Protein AF-A0A120K8F0-F1 (afdb_monomer)

Nearest PDB structures (foldseek):
  5los-assembly1_A  TM=5.029E-01  e=6.762E+00  Serendipita indica DSM 11827

Sequence (93 aa):
SNWLAIHVITCFFGYAAFAVSFGISLLFLIQHRREVIHEGIGWLPGSTTLDEINYWSIGIGFPMLTVGIITGAAWAHYAWGSYWSWDPKETWS

Mean predicted aligned error: 6.8 Å

Foldseek 3Di:
DVLVVLLVVLLVLLVVLVVVLVVLVVVLVVQVVCVVVVNGDVVDDHSVVSVVSSVVSNVSNVVSVVVSLVSQLVVCCVPPVGSDDPDCVNPPD

Radius of gyration: 18.62 Å; Cα contacts (8 Å, |Δi|>4): 94; chains: 1; bounding box: 39×24×49 Å

Solvent-accessible surface area (backbone atoms only — not comparable to full-atom values): 4886 Å² total; per-residue (Å²): 117,73,44,54,56,54,17,54,52,31,36,50,54,12,53,50,28,47,54,50,24,52,53,36,50,52,51,26,55,54,37,43,58,24,46,77,71,73,58,51,57,89,88,54,74,57,43,68,58,34,48,52,54,27,52,53,29,46,65,51,13,55,58,32,37,52,51,13,54,55,34,41,30,56,29,35,28,74,75,71,75,42,57,73,84,79,42,71,76,69,73,74,103

pLDDT: mean 85.36, std 8.54, range [50.47, 94.75]

Secondary structure (DSSP, 8-state):
-HHHHHHHHHHHHHHHHHHHHHHHHHHHHHHHHHHHTT---TTSPPHHHHHHHHHHHHHHHHHHHHHHHHHHHHHHHHHHS-S----HHHH--

Structure (mmCIF, N/CA/C/O backbone):
data_AF-A0A120K8F0-F1
#
_entry.id   AF-A0A120K8F0-F1
#
loop_
_atom_site.group_PDB
_atom_site.id
_atom_site.type_symbol
_atom_site.label_atom_id
_atom_site.label_alt_id
_atom_site.label_comp_id
_atom_site.label_asym_id
_atom_site.label_entity_id
_atom_site.label_seq_id
_atom_site.pdbx_PDB_ins_code
_atom_site.Cartn_x
_atom_site.Cartn_y
_atom_site.Cartn_z
_atom_site.occupancy
_atom_site.B_iso_or_equiv
_atom_site.auth_seq_id
_atom_site.auth_comp_id
_atom_site.auth_asym_id
_atom_site.auth_atom_id
_atom_site.pdbx_PDB_model_num
ATOM 1 N N . SER A 1 1 ? 8.492 -10.940 -23.849 1.00 60.88 1 SER A N 1
ATOM 2 C CA . SER A 1 1 ? 9.132 -10.095 -22.823 1.00 60.88 1 SER A CA 1
ATOM 3 C C . SER A 1 1 ? 8.679 -10.585 -21.456 1.00 60.88 1 SER A C 1
ATOM 5 O O . SER A 1 1 ? 7.525 -10.377 -21.108 1.00 60.88 1 SER A O 1
ATOM 7 N N . ASN A 1 2 ? 9.538 -11.290 -20.712 1.00 80.19 2 ASN A N 1
ATOM 8 C CA . ASN A 1 2 ? 9.195 -11.785 -19.366 1.00 80.19 2 ASN A CA 1
ATOM 9 C C . ASN A 1 2 ? 9.094 -10.641 -18.343 1.00 80.19 2 ASN A C 1
ATOM 11 O O . ASN A 1 2 ? 8.349 -10.740 -17.375 1.00 80.19 2 ASN A O 1
ATOM 15 N N . TRP A 1 3 ? 9.772 -9.522 -18.609 1.00 77.75 3 TRP A N 1
ATOM 16 C CA . TRP A 1 3 ? 9.728 -8.312 -17.790 1.00 77.75 3 TRP A CA 1
ATOM 17 C C . TRP A 1 3 ? 8.336 -7.679 -17.725 1.00 77.75 3 TRP A C 1
ATOM 19 O O . TRP A 1 3 ? 7.922 -7.256 -16.651 1.00 77.75 3 TRP A O 1
ATOM 29 N N . LEU A 1 4 ? 7.581 -7.693 -18.834 1.00 81.94 4 LEU A N 1
ATOM 30 C CA . LEU A 1 4 ? 6.212 -7.164 -18.854 1.00 81.94 4 LEU A CA 1
ATOM 31 C C . LEU A 1 4 ? 5.292 -7.954 -17.920 1.00 81.94 4 LEU A C 1
ATOM 33 O O . LEU A 1 4 ? 4.523 -7.373 -17.166 1.00 81.94 4 LEU A O 1
ATOM 37 N N . ALA A 1 5 ? 5.386 -9.285 -17.962 1.00 84.12 5 ALA A N 1
ATOM 38 C CA . ALA A 1 5 ? 4.563 -10.147 -17.124 1.00 84.12 5 ALA A CA 1
ATOM 39 C C . ALA A 1 5 ? 4.877 -9.943 -15.634 1.00 84.12 5 ALA A C 1
ATOM 41 O O . ALA A 1 5 ? 3.960 -9.797 -14.832 1.00 84.12 5 ALA A O 1
ATOM 42 N N . ILE A 1 6 ? 6.163 -9.868 -15.270 1.00 84.81 6 ILE A N 1
AT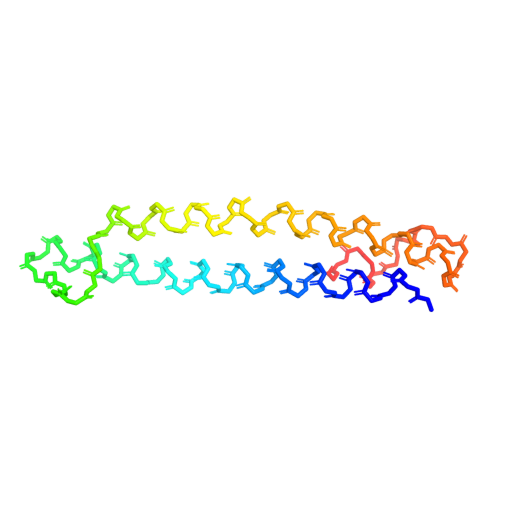OM 43 C CA . ILE A 1 6 ? 6.597 -9.625 -13.885 1.00 84.81 6 ILE A CA 1
ATOM 44 C C . ILE A 1 6 ? 6.096 -8.260 -13.389 1.00 84.81 6 ILE A C 1
ATOM 46 O O . ILE A 1 6 ? 5.554 -8.171 -12.287 1.00 84.81 6 ILE A O 1
ATOM 50 N N . HIS A 1 7 ? 6.223 -7.219 -14.213 1.00 86.94 7 HIS A N 1
ATOM 51 C CA . HIS A 1 7 ? 5.729 -5.881 -13.895 1.00 86.94 7 HIS A CA 1
ATOM 52 C C . HIS A 1 7 ? 4.215 -5.867 -13.651 1.00 86.94 7 HIS A C 1
ATOM 54 O O . HIS A 1 7 ? 3.754 -5.418 -12.605 1.00 86.94 7 HIS A O 1
ATOM 60 N N . VAL A 1 8 ? 3.430 -6.426 -14.576 1.00 88.62 8 VAL A N 1
ATOM 61 C CA . VAL A 1 8 ? 1.964 -6.422 -14.464 1.00 88.62 8 VAL A CA 1
ATOM 62 C C . VAL A 1 8 ? 1.500 -7.195 -13.228 1.00 88.62 8 VAL A C 1
ATOM 64 O O . VAL A 1 8 ? 0.617 -6.727 -12.513 1.00 88.62 8 VAL A O 1
ATOM 67 N N . ILE A 1 9 ? 2.108 -8.349 -12.940 1.00 90.44 9 ILE A N 1
ATOM 68 C CA . ILE A 1 9 ? 1.737 -9.170 -11.782 1.00 90.44 9 ILE A CA 1
ATOM 69 C C . ILE A 1 9 ? 2.048 -8.432 -10.474 1.00 90.44 9 ILE A C 1
ATOM 71 O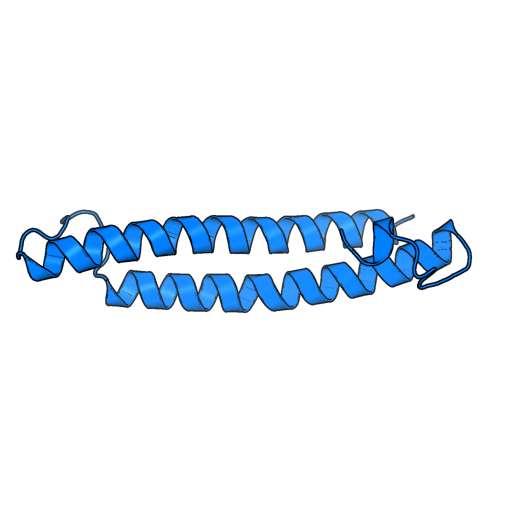 O . ILE A 1 9 ? 1.191 -8.355 -9.596 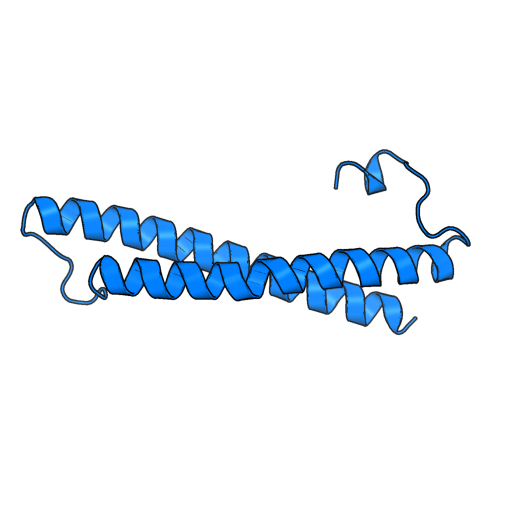1.00 90.44 9 ILE A O 1
ATOM 75 N N . THR A 1 10 ? 3.244 -7.856 -10.342 1.00 87.31 10 THR A N 1
ATOM 76 C CA . THR A 1 10 ? 3.650 -7.138 -9.119 1.00 87.31 10 THR A CA 1
ATOM 77 C C . THR A 1 10 ? 2.803 -5.889 -8.872 1.00 87.31 10 THR A C 1
ATOM 79 O O . THR A 1 10 ? 2.333 -5.691 -7.750 1.00 87.31 10 THR A O 1
ATOM 82 N N . CYS A 1 11 ? 2.501 -5.110 -9.915 1.00 88.06 11 CYS A N 1
ATOM 83 C CA . CYS A 1 11 ? 1.573 -3.982 -9.821 1.00 88.06 11 CYS A CA 1
ATOM 84 C C . CYS A 1 11 ? 0.161 -4.428 -9.419 1.00 88.06 11 CYS A C 1
ATOM 86 O O . CYS A 1 11 ? -0.449 -3.813 -8.546 1.00 88.06 11 CYS A O 1
ATOM 88 N N . PHE A 1 12 ? -0.353 -5.518 -9.997 1.00 90.69 12 PHE A N 1
ATOM 89 C CA . PHE A 1 12 ? -1.678 -6.035 -9.654 1.00 90.69 12 PHE A CA 1
ATOM 90 C C . PHE A 1 12 ? -1.776 -6.429 -8.175 1.00 90.69 12 PHE A C 1
ATOM 92 O O . PHE A 1 12 ? -2.733 -6.047 -7.503 1.00 90.69 12 PHE A O 1
ATOM 99 N N . PHE A 1 13 ? -0.769 -7.128 -7.638 1.00 89.81 13 PHE A N 1
ATOM 100 C CA . PHE A 1 13 ? -0.716 -7.466 -6.212 1.00 89.81 13 PHE A CA 1
ATOM 101 C C . PHE A 1 13 ? -0.604 -6.226 -5.316 1.00 89.81 13 PHE A C 1
ATOM 103 O O . PHE A 1 13 ? -1.277 -6.165 -4.287 1.00 89.81 13 PHE A O 1
ATOM 110 N N . GLY A 1 14 ? 0.188 -5.225 -5.717 1.00 89.56 14 GLY A N 1
ATOM 111 C CA . GLY A 1 14 ? 0.284 -3.948 -5.007 1.00 89.56 14 GLY A CA 1
ATOM 112 C C . GLY A 1 14 ? -1.069 -3.238 -4.915 1.00 89.56 14 GLY A C 1
ATOM 113 O O . GLY A 1 14 ? -1.538 -2.933 -3.818 1.00 89.56 14 GLY A O 1
ATOM 114 N N . TYR A 1 15 ? -1.747 -3.039 -6.048 1.00 89.38 15 TYR A N 1
ATOM 115 C CA . TYR A 1 15 ? -3.062 -2.391 -6.073 1.00 89.38 15 TYR A CA 1
ATOM 116 C C . TYR A 1 15 ? -4.137 -3.194 -5.339 1.00 89.38 15 TYR A C 1
ATOM 118 O O . TYR A 1 15 ? -4.948 -2.607 -4.625 1.00 89.38 15 TYR A O 1
ATOM 126 N N . ALA A 1 16 ? -4.132 -4.524 -5.461 1.00 91.88 16 ALA A N 1
ATOM 127 C CA . ALA A 1 16 ? -5.060 -5.379 -4.729 1.00 91.88 16 ALA A CA 1
ATOM 128 C C . ALA A 1 16 ? -4.885 -5.232 -3.208 1.00 91.88 16 ALA A C 1
ATOM 130 O O . ALA A 1 16 ? -5.875 -5.084 -2.492 1.00 91.88 16 ALA A O 1
ATOM 131 N N . ALA A 1 17 ? -3.642 -5.197 -2.715 1.00 91.44 17 ALA A N 1
ATOM 132 C CA . ALA A 1 17 ? -3.356 -4.989 -1.296 1.00 91.44 17 ALA A CA 1
ATOM 133 C C . ALA A 1 17 ? -3.853 -3.619 -0.798 1.00 91.44 17 ALA A C 1
ATOM 135 O O . ALA A 1 17 ? -4.466 -3.538 0.269 1.00 91.44 17 ALA A O 1
ATOM 136 N N . PHE A 1 18 ? -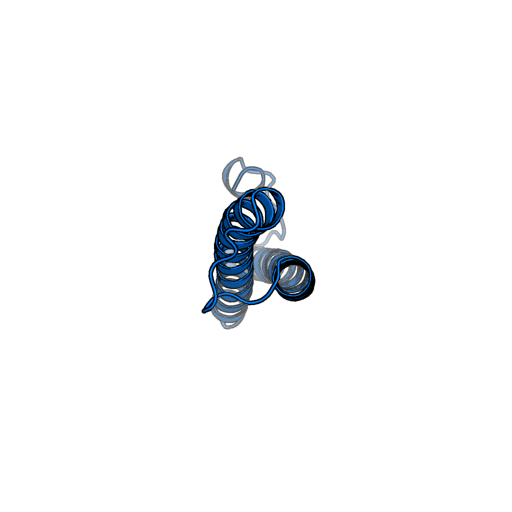3.672 -2.553 -1.586 1.00 91.44 18 PHE A N 1
ATOM 137 C CA . PHE A 1 18 ? -4.199 -1.228 -1.242 1.00 91.44 18 PHE A CA 1
ATOM 138 C C . PHE A 1 18 ? -5.728 -1.154 -1.290 1.00 91.44 18 PHE A C 1
ATOM 140 O O . PHE A 1 18 ? -6.333 -0.526 -0.424 1.00 91.44 18 PHE A O 1
ATOM 147 N N . ALA A 1 19 ? -6.372 -1.825 -2.247 1.00 93.69 19 ALA A N 1
ATOM 148 C CA . ALA A 1 19 ? -7.830 -1.901 -2.311 1.00 93.69 19 ALA A CA 1
ATOM 149 C C . ALA A 1 19 ? -8.416 -2.625 -1.085 1.00 93.69 19 ALA A C 1
ATOM 151 O O . ALA A 1 19 ? -9.405 -2.175 -0.505 1.00 93.69 19 ALA A O 1
ATOM 152 N N . VAL A 1 20 ? -7.774 -3.714 -0.648 1.00 93.25 20 VAL A N 1
ATOM 153 C CA . VAL A 1 20 ? -8.147 -4.437 0.576 1.00 93.25 20 VAL A CA 1
ATOM 154 C C . VAL A 1 20 ? -7.934 -3.563 1.814 1.00 93.25 20 VAL A C 1
ATOM 156 O O . VAL A 1 20 ? -8.842 -3.451 2.635 1.00 93.25 20 VAL A O 1
ATOM 159 N N . SER A 1 21 ? -6.789 -2.884 1.916 1.00 93.19 21 SER A N 1
ATOM 160 C CA . SER A 1 21 ? -6.502 -1.928 2.995 1.00 93.19 21 SER A CA 1
ATOM 161 C C . SER A 1 21 ? -7.558 -0.820 3.081 1.00 93.19 21 SER A C 1
ATOM 163 O O . SER A 1 21 ? -8.066 -0.535 4.165 1.00 93.19 21 SER A O 1
ATOM 165 N N . PHE A 1 22 ? -7.974 -0.253 1.947 1.00 94.19 22 PHE A N 1
ATOM 166 C CA . PHE A 1 22 ? -9.045 0.743 1.908 1.00 94.19 22 PHE A CA 1
ATOM 167 C C . PHE A 1 22 ? -10.369 0.188 2.458 1.00 94.19 22 PHE A C 1
ATOM 169 O O . PHE A 1 22 ? -11.019 0.831 3.285 1.00 94.19 22 PHE A O 1
ATOM 176 N N . GLY A 1 23 ? -10.742 -1.032 2.058 1.00 94.75 23 GLY A N 1
ATOM 177 C CA . GLY A 1 23 ? -11.930 -1.711 2.579 1.00 94.75 23 GLY A CA 1
ATOM 178 C C . GLY A 1 23 ? -11.863 -1.949 4.090 1.00 94.75 23 GLY A C 1
ATOM 179 O O . GLY A 1 23 ? -12.816 -1.641 4.806 1.00 94.75 23 GLY A O 1
ATOM 180 N N . ILE A 1 24 ? -10.724 -2.434 4.594 1.00 93.81 24 ILE A N 1
ATOM 181 C CA . ILE A 1 24 ? -10.508 -2.660 6.031 1.00 93.81 24 ILE A CA 1
ATOM 182 C C . ILE A 1 24 ? -10.549 -1.339 6.797 1.00 93.81 24 ILE A C 1
ATOM 184 O O . ILE A 1 24 ? -11.154 -1.277 7.861 1.00 93.81 24 ILE A O 1
ATOM 188 N N . SER A 1 25 ? -9.970 -0.268 6.257 1.00 93.06 25 SER A N 1
ATOM 189 C CA . SER A 1 25 ? -9.994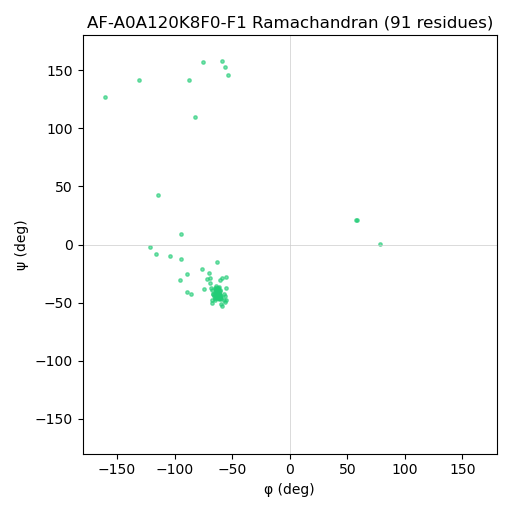 1.056 6.882 1.00 93.06 25 SER A CA 1
ATOM 190 C C . SER A 1 25 ? -11.421 1.608 7.012 1.00 93.06 25 SER A C 1
ATOM 192 O O . SER A 1 25 ? -11.776 2.187 8.042 1.00 93.06 25 SER A O 1
ATOM 194 N N . LEU A 1 26 ? -12.287 1.361 6.023 1.00 94.25 26 LEU A N 1
ATOM 195 C CA . LEU A 1 26 ? -13.704 1.716 6.119 1.00 94.25 26 LEU A CA 1
ATOM 196 C C . LEU A 1 26 ? -14.418 0.903 7.210 1.00 94.25 26 LEU A C 1
ATOM 198 O O . LEU A 1 26 ? -15.163 1.470 8.011 1.00 94.25 26 LEU A O 1
ATOM 202 N N . LEU A 1 27 ? -14.163 -0.409 7.273 1.00 92.25 27 LEU A N 1
ATOM 203 C CA . LEU A 1 27 ? -14.700 -1.278 8.326 1.00 92.25 27 LEU A CA 1
ATOM 204 C C . LEU A 1 27 ? -14.210 -0.853 9.712 1.00 92.25 27 LEU A C 1
ATOM 206 O O . LEU A 1 27 ? -15.012 -0.783 10.638 1.00 92.25 27 LEU A O 1
ATOM 210 N N . PHE A 1 28 ? -12.928 -0.508 9.838 1.00 93.50 28 PHE A N 1
ATOM 211 C CA . PHE A 1 28 ? -12.335 0.039 11.052 1.00 93.50 28 PHE A CA 1
ATOM 212 C C . PHE A 1 28 ? -13.079 1.296 11.497 1.00 93.50 28 PHE A C 1
ATOM 214 O O . PHE A 1 28 ? -13.497 1.382 12.646 1.00 93.50 28 PHE A O 1
ATOM 221 N N . LEU A 1 29 ? -13.316 2.248 10.590 1.00 91.56 29 LEU A N 1
ATOM 222 C CA . LEU A 1 29 ? -13.988 3.503 10.923 1.00 91.56 29 LEU A CA 1
ATOM 223 C C . LEU A 1 29 ? -15.446 3.283 11.358 1.00 91.56 29 LEU A C 1
ATOM 225 O O . LEU A 1 29 ? -15.917 3.943 12.287 1.00 91.56 29 LEU A O 1
ATOM 229 N N . ILE A 1 30 ? -16.153 2.340 10.727 1.00 90.12 30 ILE A N 1
ATOM 230 C CA . ILE A 1 30 ? -17.523 1.959 11.106 1.00 90.12 30 ILE A CA 1
ATOM 231 C C . ILE A 1 30 ? -17.538 1.276 12.478 1.00 90.12 30 ILE A C 1
ATOM 233 O O . ILE A 1 30 ? -18.316 1.674 13.348 1.00 90.12 30 ILE A O 1
ATOM 237 N N . GLN A 1 31 ? -16.681 0.271 12.677 1.00 89.25 31 GLN A N 1
ATOM 238 C CA . GLN A 1 31 ? -16.600 -0.499 13.916 1.00 89.25 31 GLN A CA 1
ATOM 239 C C . GLN A 1 31 ? -16.181 0.394 15.084 1.00 89.25 31 GLN A C 1
ATOM 241 O O . GLN A 1 31 ? -16.844 0.399 16.116 1.00 89.25 31 GLN A O 1
ATOM 246 N N . HIS A 1 32 ? -15.154 1.223 14.895 1.00 90.75 32 HIS A N 1
ATOM 247 C CA . HIS A 1 32 ? -14.650 2.133 15.916 1.00 90.75 32 HIS A CA 1
ATOM 248 C C . HIS A 1 32 ? -15.718 3.143 16.358 1.00 90.75 32 HIS A C 1
ATOM 250 O O . HIS A 1 32 ? -15.924 3.349 17.552 1.00 90.75 32 HIS A O 1
ATOM 256 N N . ARG A 1 33 ? -16.478 3.731 15.420 1.00 89.12 33 ARG A N 1
ATOM 257 C CA . ARG A 1 33 ? -17.593 4.627 15.780 1.00 89.12 33 ARG A CA 1
ATOM 258 C C . ARG A 1 33 ? -18.705 3.914 16.547 1.00 89.12 33 ARG A C 1
ATOM 260 O O . ARG A 1 33 ? -19.318 4.522 17.419 1.00 89.12 33 ARG A O 1
ATOM 267 N N . ARG A 1 34 ? -18.984 2.654 16.217 1.00 86.69 34 ARG A N 1
ATOM 268 C CA . ARG A 1 34 ? -20.020 1.852 16.878 1.00 86.69 34 ARG A CA 1
ATOM 269 C C . ARG A 1 34 ? -19.612 1.383 18.270 1.00 86.69 34 ARG A C 1
ATOM 271 O O . ARG A 1 34 ? -20.435 1.421 19.179 1.00 86.69 34 ARG A O 1
ATOM 278 N N . GLU A 1 35 ? -18.350 1.011 18.459 1.00 87.81 35 GLU A N 1
ATOM 279 C CA . GLU A 1 35 ? -17.792 0.658 19.769 1.00 87.81 35 GLU A CA 1
ATOM 280 C C . GLU A 1 35 ? -17.857 1.830 20.755 1.00 87.81 35 GLU A C 1
ATOM 282 O O . GLU A 1 35 ? -18.190 1.622 21.920 1.00 87.81 35 GLU A O 1
ATOM 287 N N . VAL A 1 36 ? -17.649 3.066 20.283 1.00 87.06 36 VAL A N 1
ATOM 288 C CA . VAL A 1 36 ? -17.803 4.287 21.098 1.00 87.06 36 VAL A CA 1
ATOM 289 C C . VAL A 1 36 ? -19.233 4.461 21.633 1.00 87.06 36 VAL A C 1
ATOM 291 O O . VAL A 1 36 ? -19.414 5.002 22.719 1.00 87.06 36 VAL A O 1
ATOM 294 N N . ILE A 1 37 ? -20.249 3.990 20.903 1.00 88.62 37 ILE A N 1
ATOM 295 C CA . ILE A 1 37 ? -21.667 4.044 21.310 1.00 88.62 37 ILE A CA 1
ATOM 296 C C . ILE A 1 37 ? -22.087 2.725 22.004 1.00 88.62 37 ILE A C 1
ATOM 298 O O . ILE A 1 37 ? -23.257 2.505 22.290 1.00 88.62 37 ILE A O 1
ATOM 302 N N . HIS A 1 38 ? -21.132 1.837 22.314 1.00 81.00 38 HIS A N 1
ATOM 303 C CA . HIS A 1 38 ? -21.359 0.499 22.877 1.00 81.00 38 HIS A CA 1
ATOM 304 C C . HIS A 1 38 ? -22.243 -0.430 22.011 1.00 81.00 38 HIS A C 1
ATOM 306 O O . HIS A 1 38 ? -22.762 -1.428 22.503 1.00 81.00 38 HIS A O 1
ATOM 312 N N . GLU A 1 39 ? -22.359 -0.157 20.707 1.00 83.19 39 GLU A N 1
ATOM 313 C CA . GLU A 1 39 ? -23.121 -0.948 19.724 1.00 83.19 39 GLU A CA 1
ATOM 314 C C . GLU A 1 39 ? -22.210 -1.597 18.664 1.00 83.19 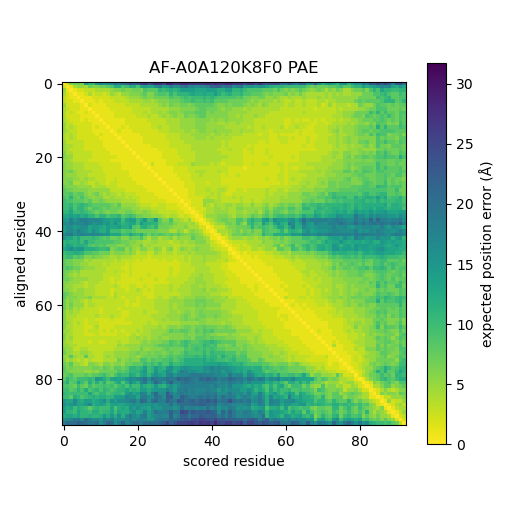39 GLU A C 1
ATOM 316 O O . GLU A 1 39 ? -22.493 -1.578 17.455 1.00 83.19 39 GLU A O 1
ATOM 321 N N . GLY A 1 40 ? -21.077 -2.148 19.110 1.00 78.25 40 GLY A N 1
ATOM 322 C CA . GLY A 1 40 ? -20.128 -2.857 18.248 1.00 78.25 40 GLY A CA 1
ATOM 323 C C . GLY A 1 40 ? -20.795 -3.979 17.442 1.00 78.25 40 GLY A C 1
ATOM 324 O O . GLY A 1 40 ? -21.731 -4.637 17.902 1.00 78.25 40 GLY A O 1
ATOM 325 N N . ILE A 1 41 ? -20.326 -4.208 16.215 1.00 83.06 41 ILE A N 1
ATOM 326 C CA . ILE A 1 41 ? -20.888 -5.241 15.340 1.00 83.06 41 ILE A CA 1
ATOM 327 C C . ILE A 1 41 ? -20.261 -6.585 15.720 1.00 83.06 41 ILE A C 1
ATOM 329 O O . ILE A 1 41 ? -19.091 -6.819 15.448 1.00 83.06 41 ILE A O 1
ATOM 333 N N . GLY A 1 42 ? -21.039 -7.488 16.321 1.00 79.75 42 GLY A N 1
ATOM 334 C CA . GLY A 1 42 ? -20.515 -8.737 16.898 1.00 79.75 42 GLY A CA 1
ATOM 335 C C . GLY A 1 42 ? -19.874 -9.737 15.921 1.00 79.75 42 GLY A C 1
ATOM 336 O O . GLY A 1 42 ? -19.192 -10.650 16.373 1.00 79.75 42 GLY A O 1
ATOM 337 N N . TRP A 1 43 ? -20.075 -9.594 14.605 1.00 83.75 43 TRP A N 1
ATOM 338 C CA . TRP A 1 43 ? -19.401 -10.424 13.592 1.00 83.75 43 TRP A CA 1
ATOM 339 C C . TRP A 1 43 ? -18.120 -9.788 13.035 1.00 83.75 43 TRP A C 1
ATOM 341 O O . TRP A 1 43 ? -17.350 -10.473 12.363 1.00 83.75 43 TRP A O 1
ATOM 351 N N . LEU A 1 44 ? -17.886 -8.496 13.296 1.00 86.44 44 LEU A N 1
ATOM 352 C CA . LEU A 1 44 ? -16.649 -7.824 12.917 1.00 86.44 44 LEU A CA 1
ATOM 353 C C . LEU A 1 44 ? -15.604 -7.994 14.029 1.00 86.44 44 LEU A C 1
ATOM 355 O O . LEU A 1 44 ? -15.949 -7.918 15.211 1.00 86.44 44 LEU A O 1
ATOM 359 N N . PRO A 1 45 ? -14.322 -8.194 13.676 1.00 86.88 45 PRO A N 1
ATOM 360 C CA . PRO A 1 45 ? -13.232 -8.090 14.636 1.00 86.88 45 PRO A CA 1
ATOM 361 C C . PRO A 1 45 ? -13.238 -6.711 15.307 1.00 86.88 45 PRO A C 1
ATOM 363 O O . PRO A 1 45 ? -13.676 -5.729 14.704 1.00 86.88 45 PRO A O 1
ATOM 366 N N . GLY A 1 46 ? -12.719 -6.627 16.534 1.00 87.50 46 GLY A N 1
ATOM 367 C CA . GLY A 1 46 ? -12.599 -5.348 17.238 1.00 87.50 46 GLY A CA 1
ATOM 368 C C . GLY A 1 46 ? -11.751 -4.337 16.460 1.00 87.50 46 GLY A C 1
ATOM 369 O O . GLY A 1 46 ? -10.916 -4.725 15.633 1.00 87.50 46 GLY A O 1
ATOM 370 N N . SER A 1 47 ? -11.930 -3.038 16.731 1.00 87.75 47 SER A N 1
ATOM 371 C CA . SER A 1 47 ? -11.233 -1.991 15.969 1.00 87.75 47 SER A CA 1
ATOM 372 C C . SER A 1 47 ? -9.709 -2.164 15.971 1.00 87.75 47 SER A C 1
ATOM 374 O O . SER A 1 47 ? -9.070 -1.964 14.946 1.00 87.75 47 SER A O 1
ATOM 376 N N . THR A 1 48 ? -9.115 -2.603 17.084 1.00 89.31 48 THR A N 1
ATOM 377 C CA . THR A 1 48 ? -7.665 -2.860 17.176 1.00 89.31 48 THR A CA 1
ATOM 378 C C . THR A 1 48 ? -7.201 -3.945 16.203 1.00 89.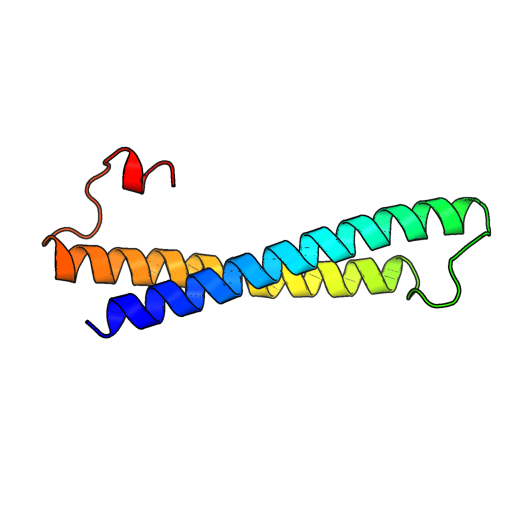31 48 THR A C 1
ATOM 380 O O . THR A 1 48 ? -6.200 -3.770 15.521 1.00 89.31 48 THR A O 1
ATOM 383 N N . THR A 1 49 ? -7.950 -5.042 16.071 1.00 90.50 49 THR A N 1
ATOM 384 C CA . THR A 1 49 ? -7.605 -6.118 15.130 1.00 90.50 49 THR A CA 1
ATOM 385 C C . THR A 1 49 ? -7.741 -5.654 13.681 1.00 90.50 49 THR A C 1
ATOM 387 O O . THR A 1 49 ? -6.911 -5.998 12.846 1.00 90.50 49 THR A O 1
ATOM 390 N N . LEU A 1 50 ? -8.763 -4.852 13.364 1.00 91.44 50 LEU A N 1
ATOM 391 C CA . LEU A 1 50 ? -8.905 -4.270 12.024 1.00 91.44 50 LEU A CA 1
ATOM 392 C C . LEU A 1 50 ? -7.733 -3.339 11.682 1.00 91.44 50 LEU A C 1
ATOM 394 O O . LEU A 1 50 ? -7.254 -3.370 10.550 1.00 91.44 50 LEU A O 1
ATOM 398 N N . ASP A 1 51 ? -7.245 -2.562 12.650 1.00 92.12 51 ASP A N 1
ATOM 399 C CA . ASP A 1 51 ? -6.073 -1.699 12.474 1.00 92.12 51 ASP A CA 1
ATOM 400 C C . ASP A 1 51 ? -4.789 -2.509 12.228 1.00 92.12 51 ASP A C 1
ATOM 402 O O . ASP A 1 51 ? -4.049 -2.230 11.285 1.00 92.12 51 ASP A O 1
ATOM 406 N N . GLU A 1 52 ? -4.570 -3.589 12.983 1.00 93.75 52 GLU A N 1
ATOM 407 C CA . GLU A 1 52 ? -3.438 -4.498 12.762 1.00 93.75 52 GLU A CA 1
ATOM 408 C C . GLU A 1 52 ? -3.470 -5.129 11.362 1.00 93.75 52 GLU A C 1
ATOM 410 O O . GLU A 1 52 ? -2.464 -5.122 10.649 1.00 93.75 52 GLU A O 1
ATOM 415 N N . ILE A 1 53 ? -4.625 -5.646 10.926 1.00 92.44 53 ILE A N 1
ATOM 416 C CA . ILE A 1 53 ? -4.765 -6.236 9.584 1.00 92.44 53 ILE A CA 1
ATOM 417 C C . ILE A 1 53 ? -4.524 -5.165 8.509 1.00 92.44 53 ILE A C 1
ATOM 419 O O . ILE A 1 53 ? -3.882 -5.440 7.489 1.00 92.44 53 ILE A O 1
ATOM 423 N N . ASN A 1 54 ? -5.003 -3.938 8.728 1.00 93.19 54 ASN A N 1
ATOM 424 C CA . ASN A 1 54 ? -4.768 -2.824 7.818 1.00 93.19 54 ASN A CA 1
ATOM 425 C C . ASN A 1 54 ? -3.272 -2.481 7.716 1.00 93.19 54 ASN A C 1
ATOM 427 O O . ASN A 1 54 ? -2.744 -2.351 6.611 1.00 93.19 54 ASN A O 1
ATOM 431 N N . TYR A 1 55 ? -2.572 -2.416 8.851 1.00 92.88 55 TYR A N 1
ATOM 432 C CA . TYR A 1 55 ? -1.131 -2.179 8.909 1.00 92.88 55 TYR A CA 1
ATOM 433 C C . TYR A 1 55 ? -0.348 -3.225 8.106 1.00 92.88 55 TYR A C 1
ATOM 435 O O . TYR A 1 55 ? 0.475 -2.869 7.261 1.00 92.88 55 TYR A O 1
ATOM 443 N N . TRP A 1 56 ? -0.652 -4.513 8.294 1.00 92.31 56 TRP A N 1
ATOM 444 C CA . TRP A 1 56 ? -0.021 -5.591 7.527 1.00 92.31 56 TRP A CA 1
ATOM 445 C C . TRP A 1 56 ? -0.346 -5.523 6.032 1.00 92.31 56 TRP A C 1
ATOM 447 O O . TRP A 1 56 ? 0.535 -5.745 5.200 1.00 92.31 56 TRP A O 1
ATOM 457 N N . SER A 1 57 ? -1.583 -5.167 5.676 1.00 90.94 57 SER A N 1
ATOM 458 C CA . SER A 1 57 ? -2.005 -5.024 4.276 1.00 90.94 57 SER A CA 1
ATOM 459 C C . SER A 1 57 ? -1.205 -3.934 3.558 1.00 90.94 57 SER A C 1
ATOM 461 O O . SER A 1 57 ? -0.682 -4.163 2.466 1.00 90.94 57 SER A O 1
ATOM 463 N N . ILE A 1 58 ? -1.035 -2.771 4.194 1.00 92.56 58 ILE A N 1
ATOM 464 C CA . ILE A 1 58 ? -0.214 -1.669 3.669 1.00 92.56 58 ILE A CA 1
ATOM 465 C C . ILE A 1 58 ? 1.266 -2.067 3.635 1.00 92.56 58 ILE A C 1
ATOM 467 O O . ILE A 1 58 ? 1.954 -1.808 2.645 1.00 92.56 58 ILE A O 1
ATOM 471 N N . GLY A 1 59 ? 1.742 -2.734 4.691 1.00 92.12 59 GLY A N 1
ATOM 472 C CA . GLY A 1 59 ? 3.118 -3.210 4.813 1.00 92.12 59 GLY A CA 1
ATOM 473 C C . GLY A 1 59 ? 3.536 -4.168 3.695 1.00 92.12 59 GLY A C 1
ATOM 474 O O . GLY A 1 59 ? 4.704 -4.184 3.323 1.00 92.12 59 GLY A O 1
ATOM 475 N N . ILE A 1 60 ? 2.594 -4.917 3.115 1.00 89.38 60 ILE A N 1
ATOM 476 C CA . ILE A 1 60 ? 2.831 -5.774 1.943 1.00 89.38 60 ILE A CA 1
ATOM 477 C C . ILE A 1 60 ? 2.611 -5.007 0.631 1.00 89.38 60 ILE A C 1
ATOM 479 O O . ILE A 1 60 ? 3.387 -5.163 -0.317 1.00 89.38 60 ILE A O 1
ATOM 483 N N . GLY A 1 61 ? 1.576 -4.164 0.564 1.00 89.88 61 GLY A N 1
ATOM 484 C CA . GLY A 1 61 ? 1.217 -3.423 -0.647 1.00 89.88 61 GLY A CA 1
ATOM 485 C C . GLY A 1 61 ? 2.305 -2.456 -1.117 1.00 89.88 61 GLY A C 1
ATOM 486 O O . GLY A 1 61 ? 2.620 -2.409 -2.307 1.00 89.88 61 GLY A O 1
ATOM 487 N N . PHE A 1 62 ? 2.936 -1.732 -0.190 1.00 90.38 62 PHE A N 1
ATOM 488 C CA . PHE A 1 62 ? 3.939 -0.718 -0.527 1.00 90.38 62 PHE A CA 1
ATOM 489 C C . PHE A 1 62 ? 5.236 -1.298 -1.132 1.00 90.38 62 PHE A C 1
ATOM 491 O O . PHE A 1 62 ? 5.652 -0.834 -2.202 1.00 90.38 62 PHE A O 1
ATOM 498 N N . PRO A 1 63 ? 5.859 -2.346 -0.557 1.00 91.69 63 PRO A N 1
ATOM 499 C CA . PRO A 1 63 ? 6.984 -3.021 -1.200 1.00 91.69 63 PRO A CA 1
ATOM 500 C C . PRO A 1 63 ? 6.625 -3.632 -2.559 1.00 91.69 63 PRO A C 1
ATOM 502 O O . PRO A 1 63 ? 7.418 -3.527 -3.493 1.00 91.69 63 PRO A O 1
ATOM 505 N N . MET A 1 64 ? 5.433 -4.226 -2.706 1.00 88.56 64 MET A N 1
ATOM 506 C CA . MET A 1 64 ? 4.991 -4.790 -3.990 1.00 88.56 64 MET A CA 1
ATOM 507 C C . MET A 1 64 ? 4.873 -3.730 -5.083 1.00 88.56 64 MET A C 1
ATOM 509 O O . MET A 1 64 ? 5.375 -3.941 -6.186 1.00 88.56 64 MET A O 1
ATOM 513 N N . LEU A 1 65 ? 4.295 -2.568 -4.767 1.00 89.06 65 LEU A N 1
ATOM 514 C CA . LEU A 1 65 ? 4.243 -1.446 -5.702 1.00 89.06 65 LEU A CA 1
ATOM 515 C C . LEU A 1 65 ? 5.649 -0.949 -6.063 1.00 89.06 65 LEU A C 1
ATOM 517 O O . LEU A 1 65 ? 5.933 -0.698 -7.231 1.00 89.06 65 LEU A O 1
ATOM 521 N N . THR A 1 66 ? 6.554 -0.877 -5.085 1.00 89.50 66 THR A N 1
ATOM 522 C CA . THR A 1 66 ? 7.949 -0.464 -5.311 1.00 89.50 66 THR A CA 1
ATOM 523 C C . THR A 1 66 ? 8.659 -1.403 -6.292 1.00 89.50 66 THR A C 1
ATOM 525 O O . THR A 1 66 ? 9.300 -0.952 -7.241 1.00 89.50 66 THR A O 1
ATOM 528 N N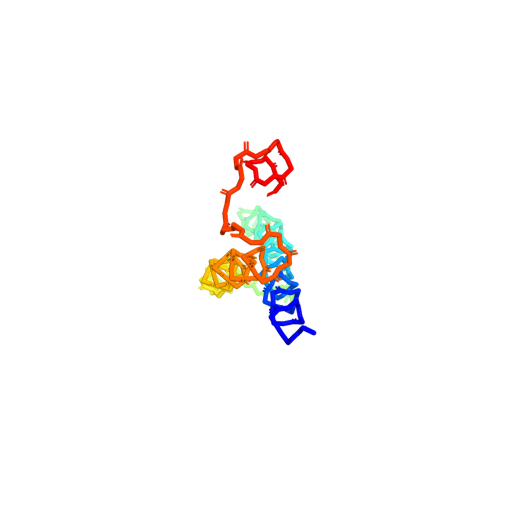 . VAL A 1 67 ? 8.505 -2.720 -6.114 1.00 90.06 67 VAL A N 1
ATOM 529 C CA . VAL A 1 67 ? 9.032 -3.722 -7.056 1.00 90.06 67 VAL A CA 1
ATOM 530 C C . VAL A 1 67 ? 8.359 -3.595 -8.427 1.00 90.06 67 VAL A C 1
ATOM 532 O O . VAL A 1 67 ? 9.034 -3.711 -9.453 1.00 90.06 67 VAL A O 1
ATOM 535 N N . GLY A 1 68 ? 7.058 -3.299 -8.464 1.00 88.00 68 GLY A N 1
ATOM 536 C CA . GLY A 1 68 ? 6.321 -2.994 -9.691 1.00 88.00 68 GLY A CA 1
ATOM 537 C C . GLY A 1 68 ? 6.940 -1.841 -10.479 1.00 88.00 68 GLY A C 1
ATOM 538 O O . GLY A 1 68 ? 7.217 -1.992 -11.668 1.00 88.00 68 GLY A O 1
ATOM 539 N N . ILE A 1 69 ? 7.267 -0.729 -9.818 1.00 87.69 69 ILE A N 1
ATOM 540 C CA . ILE A 1 69 ? 7.916 0.430 -10.454 1.00 87.69 69 ILE A CA 1
ATOM 541 C C . ILE A 1 69 ? 9.290 0.044 -11.028 1.00 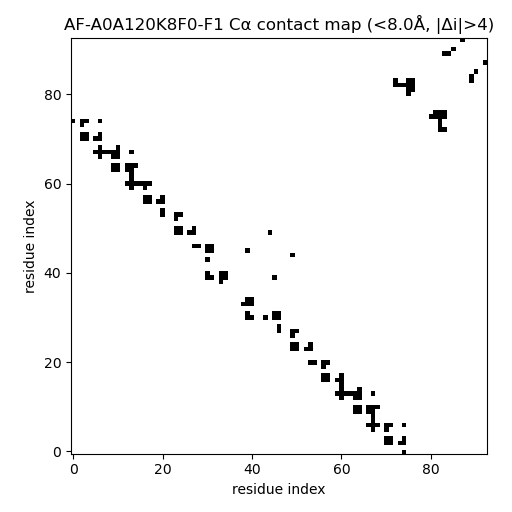87.69 69 ILE A C 1
ATOM 543 O O . ILE A 1 69 ? 9.578 0.324 -12.192 1.00 87.69 69 ILE A O 1
ATOM 547 N N . ILE A 1 70 ? 10.122 -0.661 -10.252 1.00 88.25 70 ILE A N 1
ATOM 548 C CA . ILE A 1 70 ? 11.469 -1.080 -10.685 1.00 88.25 70 ILE A CA 1
ATOM 549 C C . ILE A 1 70 ? 11.398 -2.011 -11.903 1.00 88.25 70 ILE A C 1
ATOM 551 O O . ILE A 1 70 ? 12.134 -1.850 -12.878 1.00 88.25 70 ILE A O 1
ATOM 555 N N . THR A 1 71 ? 10.502 -2.996 -11.861 1.00 87.56 71 THR A N 1
ATOM 556 C CA . THR A 1 71 ? 10.327 -3.957 -12.959 1.00 87.56 71 THR A CA 1
ATOM 557 C C . THR A 1 71 ? 9.710 -3.307 -14.199 1.00 87.56 71 THR A C 1
ATOM 559 O O . THR A 1 71 ? 10.042 -3.703 -15.318 1.00 87.56 71 THR A O 1
ATOM 562 N N . GLY A 1 72 ? 8.898 -2.261 -14.021 1.00 85.00 72 GLY A N 1
ATOM 563 C CA . GLY A 1 72 ? 8.382 -1.418 -15.100 1.00 85.00 72 GLY A CA 1
ATOM 564 C C . GLY A 1 72 ? 9.486 -0.638 -15.808 1.00 85.00 72 GLY A C 1
ATOM 565 O O . GLY A 1 72 ? 9.575 -0.686 -17.034 1.00 85.00 72 GLY A O 1
ATOM 566 N N . ALA A 1 73 ? 10.395 -0.016 -15.052 1.00 84.62 73 ALA A N 1
ATOM 567 C CA . ALA A 1 73 ? 11.559 0.677 -15.610 1.00 84.62 73 ALA A CA 1
ATOM 568 C C . ALA A 1 73 ? 12.481 -0.274 -16.401 1.00 84.62 73 ALA A C 1
ATOM 570 O O . ALA A 1 73 ? 12.964 0.064 -17.484 1.00 84.62 73 ALA A O 1
ATOM 571 N N . ALA A 1 74 ? 12.687 -1.503 -15.909 1.00 84.44 74 ALA A N 1
ATOM 572 C CA . ALA A 1 74 ? 13.449 -2.525 -16.632 1.00 84.44 74 ALA A CA 1
ATOM 573 C C . ALA A 1 74 ? 12.770 -2.939 -17.951 1.00 84.44 74 ALA A C 1
ATOM 575 O O . ALA A 1 74 ? 13.440 -3.144 -18.967 1.00 84.44 74 ALA A O 1
ATOM 576 N N . TRP A 1 75 ? 11.437 -3.040 -17.956 1.00 83.75 75 TRP A N 1
ATOM 577 C CA . TRP A 1 75 ? 10.681 -3.297 -19.178 1.00 83.75 75 TRP A CA 1
ATOM 578 C C . TRP A 1 75 ? 10.761 -2.129 -20.168 1.00 83.75 75 TRP A C 1
ATOM 580 O O . TRP A 1 75 ? 10.969 -2.379 -21.356 1.00 83.75 75 TRP A O 1
ATOM 590 N N . ALA A 1 76 ? 10.655 -0.883 -19.697 1.00 80.62 76 ALA A N 1
ATOM 591 C CA . ALA A 1 76 ? 10.745 0.313 -20.534 1.00 80.62 76 ALA A CA 1
ATOM 592 C C . ALA A 1 76 ? 12.070 0.354 -21.309 1.00 80.62 76 ALA A C 1
ATOM 594 O O . ALA A 1 76 ? 12.069 0.544 -22.526 1.00 80.62 76 ALA A O 1
ATOM 595 N N . HIS A 1 77 ? 13.186 0.018 -20.653 1.00 81.44 77 HIS A N 1
ATOM 596 C CA . HIS A 1 77 ? 14.478 -0.104 -21.328 1.00 81.44 77 HIS A CA 1
ATOM 597 C C . HIS A 1 77 ? 14.477 -1.189 -22.411 1.00 81.44 77 HIS A C 1
ATOM 599 O O . HIS A 1 77 ? 15.009 -0.982 -23.499 1.00 81.44 77 HIS A O 1
ATOM 605 N N . TYR A 1 78 ? 13.851 -2.338 -22.149 1.00 79.25 78 TYR A N 1
ATOM 606 C CA . TYR A 1 78 ? 13.769 -3.421 -23.132 1.00 79.25 78 TYR A CA 1
ATOM 607 C C . TYR A 1 78 ? 12.861 -3.080 -24.325 1.00 79.25 78 TYR A C 1
ATOM 609 O O . TYR A 1 78 ? 13.104 -3.548 -25.435 1.00 79.25 78 TYR A O 1
ATOM 617 N N . ALA A 1 79 ? 11.802 -2.298 -24.107 1.00 78.88 79 ALA A N 1
ATOM 618 C CA . ALA A 1 79 ? 10.829 -1.951 -25.136 1.00 78.88 79 ALA A CA 1
ATOM 619 C C . ALA A 1 79 ? 11.250 -0.730 -25.968 1.00 78.88 79 ALA A C 1
ATOM 621 O O . ALA A 1 79 ? 11.064 -0.733 -27.184 1.00 78.88 79 ALA A O 1
ATOM 622 N N . TRP A 1 80 ? 11.783 0.312 -25.322 1.00 77.12 80 TRP A N 1
ATOM 623 C CA . TRP A 1 80 ? 12.004 1.640 -25.914 1.00 77.12 80 TRP A CA 1
ATOM 624 C C . TRP A 1 80 ? 13.475 2.087 -25.880 1.00 77.12 80 TRP A C 1
ATOM 626 O O . TRP A 1 80 ? 13.800 3.154 -26.390 1.00 77.12 80 TRP A O 1
ATOM 636 N N . GLY A 1 81 ? 14.379 1.284 -25.306 1.00 80.19 81 GLY A N 1
ATOM 637 C CA . GLY A 1 81 ? 15.817 1.579 -25.235 1.00 80.19 81 GLY A CA 1
ATOM 638 C C . GLY A 1 81 ? 16.217 2.590 -24.153 1.00 80.19 81 GLY A C 1
ATOM 639 O O . GLY A 1 81 ? 17.399 2.889 -24.012 1.00 80.19 81 GLY A O 1
ATOM 640 N N . SER A 1 82 ? 15.259 3.101 -23.373 1.00 75.69 82 SER A N 1
ATOM 641 C CA . SER A 1 82 ? 15.482 4.005 -22.240 1.00 75.69 82 SER A CA 1
ATOM 642 C C . SER A 1 82 ? 14.723 3.513 -21.009 1.00 75.69 82 SER A C 1
ATOM 644 O O . SER A 1 82 ? 13.602 3.031 -21.130 1.00 75.69 82 SER A O 1
ATOM 646 N N . TYR A 1 83 ? 15.325 3.635 -19.824 1.00 73.12 83 TYR A N 1
ATOM 647 C CA . TYR A 1 83 ? 14.687 3.260 -18.553 1.00 73.12 83 TYR A CA 1
ATOM 648 C C . TYR A 1 83 ? 13.575 4.226 -18.135 1.00 73.12 83 TYR A C 1
ATOM 650 O O . TYR A 1 83 ? 12.660 3.831 -17.418 1.00 73.12 83 TYR A O 1
ATOM 658 N N . TRP A 1 84 ? 13.696 5.493 -18.535 1.00 77.06 84 TRP A N 1
ATOM 659 C CA . TRP A 1 84 ? 12.776 6.560 -18.169 1.00 77.06 84 TRP A CA 1
ATOM 660 C C . TRP A 1 84 ? 12.927 7.719 -19.153 1.00 77.06 84 TRP A C 1
ATOM 662 O O . TRP A 1 84 ? 14.032 8.204 -19.405 1.00 77.06 84 TRP A O 1
ATOM 672 N N . SER A 1 85 ? 11.816 8.142 -19.727 1.00 73.25 85 SER A N 1
ATOM 673 C CA . SER A 1 85 ? 11.686 9.155 -20.773 1.00 73.25 85 SER A CA 1
ATOM 674 C C . SER A 1 85 ? 11.179 10.495 -20.233 1.00 73.25 85 SER A C 1
ATOM 676 O O . SER A 1 85 ? 11.190 11.477 -20.974 1.00 73.25 85 SER A O 1
ATOM 678 N N . TRP A 1 86 ? 10.734 10.549 -18.968 1.00 74.94 86 TRP A N 1
ATOM 679 C CA . TRP A 1 86 ? 10.100 11.722 -18.337 1.00 74.94 86 TRP A CA 1
ATOM 680 C C . TRP A 1 86 ? 8.848 12.220 -19.060 1.00 74.94 86 TRP A C 1
ATOM 682 O O . TRP A 1 86 ? 8.442 13.372 -18.899 1.00 74.94 86 TRP A O 1
ATOM 692 N N . ASP A 1 87 ? 8.220 11.372 -19.867 1.00 78.38 87 ASP A N 1
ATOM 693 C CA . ASP A 1 87 ? 7.008 11.779 -20.552 1.00 78.38 87 ASP A CA 1
ATOM 694 C C . ASP A 1 87 ? 5.820 11.808 -19.563 1.00 78.38 87 ASP A C 1
ATOM 696 O O . ASP A 1 87 ? 5.874 11.154 -18.511 1.00 78.38 87 ASP A O 1
ATOM 700 N N . PRO A 1 88 ? 4.750 12.578 -19.842 1.00 71.81 88 PRO A N 1
ATOM 701 C CA . PRO A 1 88 ? 3.627 12.723 -18.914 1.00 71.81 88 PRO A CA 1
ATOM 702 C C . PRO A 1 88 ? 3.001 11.386 -18.504 1.00 71.81 88 PRO A C 1
ATOM 704 O O . PRO A 1 88 ? 2.482 11.269 -17.399 1.00 71.81 88 PRO A O 1
ATOM 707 N N . LYS A 1 89 ? 3.079 10.367 -19.368 1.00 62.72 89 LYS A N 1
ATOM 708 C CA . LYS A 1 89 ? 2.536 9.036 -19.103 1.00 62.72 89 LYS A CA 1
ATOM 709 C C . LYS A 1 89 ? 3.401 8.224 -18.142 1.00 62.72 89 LYS A C 1
ATOM 711 O O . LYS A 1 89 ? 2.893 7.279 -17.579 1.00 62.72 89 LYS A O 1
ATOM 716 N N . GLU A 1 90 ? 4.679 8.554 -17.978 1.00 66.06 90 GLU A N 1
ATOM 717 C CA . GLU A 1 90 ? 5.583 7.877 -17.039 1.00 66.06 90 GLU A CA 1
ATOM 718 C C . GLU A 1 90 ? 5.660 8.622 -15.702 1.00 66.06 90 GLU A C 1
ATOM 720 O O . GLU A 1 90 ? 5.853 8.015 -14.659 1.00 66.06 90 GLU A O 1
ATOM 725 N N . THR A 1 91 ? 5.491 9.948 -15.709 1.00 69.62 91 THR A N 1
ATOM 726 C CA . THR A 1 91 ? 5.629 10.782 -14.502 1.00 69.62 91 THR A CA 1
ATOM 727 C C . THR A 1 91 ? 4.346 10.958 -13.696 1.00 69.62 91 THR A C 1
ATOM 729 O O . THR A 1 91 ? 4.436 11.245 -12.504 1.00 69.62 91 THR A O 1
ATOM 732 N N . TRP A 1 92 ? 3.172 10.828 -14.321 1.00 57.12 92 TRP A N 1
ATOM 733 C CA . TRP A 1 92 ? 1.880 11.103 -13.675 1.00 57.12 92 TRP A CA 1
ATOM 734 C C . TRP A 1 92 ? 0.955 9.887 -13.546 1.00 57.12 92 TRP A C 1
ATOM 736 O O . TRP A 1 92 ? -0.092 10.020 -12.912 1.00 57.12 92 TRP A O 1
ATOM 746 N N . SER A 1 93 ? 1.290 8.739 -14.147 1.00 50.47 93 SER A N 1
ATOM 747 C CA . SER A 1 93 ? 0.490 7.507 -14.039 1.00 50.47 93 SER A CA 1
ATOM 748 C C . SER A 1 93 ? 0.885 6.656 -12.841 1.00 50.47 93 SER A C 1
ATOM 750 O O . SER A 1 93 ? 2.108 6.419 -12.708 1.00 50.47 93 SER A O 1
#